Protein AF-A0A518AXI8-F1 (afdb_monomer)

Foldseek 3Di:
DPPDDDDDDDDPDLALVVCCVVQNPPRPDDDADLPPPSCVVPVDYNHDLVNVLVVLVVQCVDPDPVSNVVSVVSNVVSVVVVVVVVD

Structure (mmCIF, N/CA/C/O backbone):
data_AF-A0A518AXI8-F1
#
_entry.id   AF-A0A518AXI8-F1
#
loop_
_atom_site.group_PDB
_atom_site.id
_atom_site.type_symbol
_atom_site.label_atom_id
_atom_site.label_alt_id
_atom_site.label_comp_id
_atom_site.label_asym_id
_atom_site.label_entity_id
_atom_site.label_seq_id
_atom_site.pdbx_PDB_ins_code
_atom_site.Cartn_x
_atom_site.Cartn_y
_atom_site.Cartn_z
_atom_site.occupancy
_atom_site.B_iso_or_equiv
_atom_site.auth_seq_id
_atom_site.auth_comp_id
_atom_site.auth_asym_id
_atom_site.auth_atom_id
_atom_site.pdbx_PDB_model_num
ATOM 1 N N . MET A 1 1 ? -15.762 -14.124 6.468 1.00 48.03 1 MET A N 1
ATOM 2 C CA . MET A 1 1 ? -15.762 -12.722 5.992 1.00 48.03 1 MET A CA 1
ATOM 3 C C . MET A 1 1 ? -17.089 -12.107 6.389 1.00 48.03 1 MET A C 1
ATOM 5 O O . MET A 1 1 ? -18.082 -12.814 6.282 1.00 48.03 1 MET A O 1
ATOM 9 N N . ALA A 1 2 ? -17.124 -10.870 6.889 1.00 51.59 2 ALA A N 1
ATOM 10 C CA . ALA A 1 2 ? -18.398 -10.190 7.120 1.00 51.59 2 ALA A CA 1
ATOM 11 C C . ALA A 1 2 ? -19.105 -10.039 5.763 1.00 51.59 2 ALA A C 1
ATOM 13 O O . ALA A 1 2 ? -18.606 -9.352 4.879 1.00 51.59 2 ALA A O 1
ATOM 14 N N . SER A 1 3 ? -20.201 -10.765 5.567 1.00 67.62 3 SER A N 1
ATOM 15 C CA . SER A 1 3 ? -20.940 -10.858 4.304 1.00 67.62 3 SER A CA 1
ATOM 16 C C . SER A 1 3 ? -21.985 -9.749 4.132 1.00 67.62 3 SER A C 1
ATOM 18 O O . SER A 1 3 ? -22.778 -9.805 3.200 1.00 67.62 3 SER A O 1
ATOM 20 N N . THR A 1 4 ? -22.029 -8.766 5.036 1.00 76.81 4 THR A N 1
ATOM 21 C CA . THR A 1 4 ? -23.271 -8.027 5.304 1.00 76.81 4 THR A CA 1
ATOM 22 C C . THR A 1 4 ? -23.231 -6.518 5.108 1.00 76.81 4 THR A C 1
ATOM 24 O O . THR A 1 4 ? -24.303 -5.926 5.063 1.00 76.81 4 THR A O 1
ATOM 27 N N . PHE A 1 5 ? -22.076 -5.865 4.945 1.00 84.31 5 PHE A N 1
ATOM 28 C CA . PHE A 1 5 ? -22.062 -4.439 4.593 1.00 84.31 5 PHE A CA 1
ATOM 29 C C . PHE A 1 5 ? -20.707 -3.964 4.058 1.00 84.31 5 PHE A C 1
ATOM 31 O O . PHE A 1 5 ? -19.660 -4.535 4.351 1.00 84.31 5 PHE A O 1
ATOM 38 N N . THR A 1 6 ? -20.737 -2.879 3.282 1.00 88.19 6 THR A N 1
ATOM 39 C CA . THR A 1 6 ? -19.566 -2.073 2.910 1.00 88.19 6 THR A CA 1
ATOM 40 C C . THR A 1 6 ? -19.787 -0.663 3.437 1.00 88.19 6 THR A C 1
ATOM 42 O O . THR A 1 6 ? -20.828 -0.068 3.168 1.00 88.19 6 THR A O 1
ATOM 45 N N . LEU A 1 7 ? -18.821 -0.126 4.180 1.00 89.25 7 LEU A N 1
ATOM 46 C CA . LEU A 1 7 ? -18.846 1.257 4.650 1.00 89.25 7 LEU A CA 1
ATOM 47 C C . LEU A 1 7 ? -17.958 2.111 3.744 1.00 89.25 7 LEU A C 1
ATOM 49 O O . LEU A 1 7 ? -16.778 1.811 3.568 1.00 89.25 7 LEU A O 1
ATOM 53 N N . PHE A 1 8 ? -18.512 3.191 3.202 1.00 90.75 8 PHE A N 1
ATOM 54 C CA . PHE A 1 8 ? -17.751 4.224 2.510 1.00 90.75 8 PHE A CA 1
ATOM 55 C C . PHE A 1 8 ? -17.958 5.560 3.211 1.00 90.75 8 PHE A C 1
ATOM 57 O O . PHE A 1 8 ? -19.055 5.874 3.671 1.00 90.75 8 PHE A O 1
ATOM 64 N N . THR A 1 9 ? -16.897 6.355 3.302 1.00 90.81 9 THR A N 1
ATOM 65 C CA . THR A 1 9 ? -16.973 7.662 3.933 1.00 90.81 9 THR A CA 1
ATOM 66 C C . THR A 1 9 ? -16.037 8.649 3.249 1.00 90.81 9 THR A C 1
ATOM 68 O O . THR A 1 9 ? -14.944 8.286 2.816 1.00 90.81 9 THR A O 1
ATOM 71 N N . MET A 1 10 ? -16.472 9.901 3.131 1.00 92.62 10 MET A N 1
ATOM 72 C CA . MET A 1 10 ? -15.648 10.993 2.620 1.00 92.62 10 MET A CA 1
ATOM 73 C C . MET A 1 10 ? -15.227 11.877 3.790 1.00 92.62 10 MET A C 1
ATOM 75 O O . MET A 1 10 ? -16.029 12.197 4.671 1.00 92.62 10 MET A O 1
ATOM 79 N N . ARG A 1 11 ? -13.949 12.248 3.824 1.00 90.88 11 ARG A N 1
ATOM 80 C CA . ARG A 1 11 ? -13.365 13.128 4.840 1.00 90.88 11 ARG A CA 1
ATOM 81 C C . ARG A 1 11 ? -12.562 14.204 4.130 1.00 90.88 11 ARG A C 1
ATOM 83 O O . ARG A 1 11 ? -11.838 13.908 3.185 1.00 90.88 11 ARG A O 1
ATOM 90 N N . GLY A 1 12 ? -12.665 15.441 4.608 1.00 94.00 12 GLY A N 1
ATOM 91 C CA . GLY A 1 12 ? -11.878 16.566 4.090 1.00 94.00 12 GLY A CA 1
ATOM 92 C C . GLY A 1 12 ? -10.406 16.544 4.518 1.00 94.00 12 GLY A C 1
ATOM 93 O O . GLY A 1 12 ? -9.650 17.436 4.155 1.00 94.00 12 GLY A O 1
ATOM 94 N N . SER A 1 13 ? -9.993 15.546 5.303 1.00 89.81 13 SER A N 1
ATOM 95 C CA . SER A 1 13 ? -8.650 15.428 5.864 1.00 89.81 13 SER A CA 1
ATOM 96 C C . SER A 1 13 ? -8.145 13.990 5.787 1.00 89.81 13 SER A C 1
ATOM 98 O O . SER A 1 13 ? -8.921 13.037 5.833 1.00 89.81 13 SER A O 1
ATOM 100 N N . ARG A 1 14 ? -6.818 13.849 5.706 1.00 88.69 14 ARG A N 1
ATOM 101 C CA . ARG A 1 14 ? -6.081 12.584 5.863 1.00 88.69 14 ARG A CA 1
ATOM 102 C C . ARG A 1 14 ? -5.360 12.520 7.212 1.00 88.69 14 ARG A C 1
ATOM 104 O O . ARG A 1 14 ? -4.332 11.862 7.332 1.00 88.69 14 ARG A O 1
ATOM 111 N N . ALA A 1 15 ? -5.829 13.271 8.206 1.00 92.81 15 ALA A N 1
ATOM 112 C CA . ALA A 1 15 ? -5.259 13.237 9.544 1.00 92.81 15 ALA A CA 1
ATOM 113 C C . ALA A 1 15 ? -5.410 11.846 10.167 1.00 92.81 15 ALA A C 1
ATOM 115 O O . ALA A 1 15 ? -6.370 11.124 9.902 1.00 92.81 15 ALA A O 1
ATOM 116 N N . ALA A 1 16 ? -4.467 11.500 11.038 1.00 89.94 16 ALA A N 1
ATOM 117 C CA . ALA A 1 16 ? -4.505 10.277 11.826 1.00 89.94 16 ALA A CA 1
ATOM 118 C C . ALA A 1 16 ? -5.829 10.132 12.614 1.00 89.94 16 ALA A C 1
ATOM 120 O O . ALA A 1 16 ? -6.414 9.051 12.633 1.00 89.94 16 ALA A O 1
ATOM 121 N N . THR A 1 17 ? -6.366 11.222 13.169 1.00 92.62 17 THR A N 1
ATOM 122 C CA . THR A 1 17 ? -7.604 11.218 13.974 1.00 92.62 17 THR A CA 1
ATOM 123 C C . THR A 1 17 ? -8.806 10.594 13.261 1.00 92.62 17 THR A C 1
ATOM 125 O O . THR A 1 17 ? -9.622 9.936 13.902 1.00 92.62 17 THR A O 1
ATOM 128 N N . VAL A 1 18 ? -8.860 10.697 11.928 1.00 92.50 18 VAL A N 1
ATOM 129 C CA . VAL A 1 18 ? -9.918 10.111 11.092 1.00 92.50 18 VAL A CA 1
ATOM 130 C C . VAL A 1 18 ? -10.052 8.598 11.296 1.00 92.50 18 VAL A C 1
ATOM 132 O O . VAL A 1 18 ? -11.152 8.063 11.180 1.00 92.50 18 VAL A O 1
ATOM 135 N N . LEU A 1 19 ? -8.958 7.890 11.601 1.00 90.75 19 LEU A N 1
ATOM 136 C CA . LEU A 1 19 ? -9.014 6.446 11.840 1.00 90.75 19 LEU A CA 1
ATOM 137 C C . LEU A 1 19 ? -9.749 6.108 13.137 1.00 90.75 19 LEU A C 1
ATOM 139 O O . LEU A 1 19 ? -10.571 5.197 13.124 1.00 90.75 19 LEU A O 1
ATOM 143 N N . ASN A 1 20 ? -9.514 6.863 14.212 1.00 90.44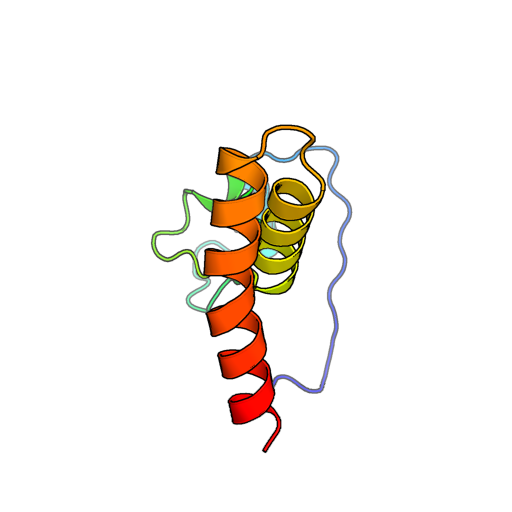 20 ASN A N 1
ATOM 144 C CA . ASN A 1 20 ? -10.208 6.660 15.486 1.00 90.44 20 ASN A CA 1
ATOM 145 C C . ASN A 1 20 ? -11.688 7.035 15.373 1.00 90.44 20 ASN A C 1
ATOM 147 O O . ASN A 1 20 ? -12.539 6.310 15.875 1.00 90.44 20 ASN A O 1
ATOM 151 N N . GLU A 1 21 ? -12.007 8.111 14.649 1.00 91.56 21 GLU A N 1
ATOM 152 C CA . GLU A 1 21 ? -13.394 8.497 14.358 1.00 91.56 21 GLU A CA 1
ATOM 153 C C . GLU A 1 21 ? -14.150 7.426 13.557 1.00 91.56 21 GLU A C 1
ATOM 155 O O . GLU A 1 21 ? -15.356 7.263 13.726 1.00 91.56 21 GLU A O 1
ATOM 160 N N . LEU A 1 22 ? -13.463 6.724 12.647 1.00 91.50 22 LEU A N 1
ATOM 161 C CA . LEU A 1 22 ? -14.082 5.740 11.759 1.00 91.50 22 LEU A CA 1
ATOM 162 C C . LEU A 1 22 ? -14.172 4.342 12.377 1.00 91.50 22 LEU A C 1
ATOM 164 O O . LEU A 1 22 ? -15.184 3.665 12.209 1.00 91.50 22 LEU A O 1
ATOM 168 N N . LEU A 1 23 ? -13.100 3.883 13.021 1.00 90.69 23 LEU A N 1
ATOM 169 C CA . LEU A 1 23 ? -12.980 2.518 13.537 1.00 90.69 23 LEU A CA 1
ATOM 170 C C . LEU A 1 23 ? -13.372 2.418 15.016 1.00 90.69 23 LEU A C 1
ATOM 172 O O . LEU A 1 23 ? -13.756 1.342 15.469 1.00 90.69 23 LEU A O 1
ATOM 176 N N . GLY A 1 24 ? -13.310 3.531 15.749 1.00 91.25 24 GLY A N 1
ATOM 177 C CA . GLY A 1 24 ? -13.400 3.568 17.203 1.00 91.25 24 GLY A CA 1
ATOM 178 C C . GLY A 1 24 ? -12.050 3.294 17.869 1.00 91.25 24 GLY A C 1
ATOM 179 O O . GLY A 1 24 ? -11.201 2.573 17.344 1.00 91.25 24 GLY A O 1
ATOM 180 N N . GLU A 1 25 ? -11.858 3.852 19.063 1.00 88.56 25 GLU A N 1
ATOM 181 C CA . GLU A 1 25 ? -10.607 3.745 19.833 1.00 88.56 25 GLU A CA 1
ATOM 182 C C . GLU A 1 25 ? -10.271 2.306 20.258 1.00 88.56 25 GLU A C 1
ATOM 184 O O . GLU A 1 25 ? -9.112 1.969 20.484 1.00 88.56 25 GLU A O 1
ATOM 189 N N . THR A 1 26 ? -11.283 1.443 20.355 1.00 89.69 26 THR A N 1
ATOM 190 C CA . THR A 1 26 ? -11.161 0.052 20.812 1.00 89.69 26 THR A CA 1
ATOM 191 C C . THR A 1 26 ? -11.125 -0.961 19.666 1.00 89.69 26 THR A C 1
ATOM 193 O O . THR A 1 26 ? -11.201 -2.170 19.905 1.00 89.69 26 THR A O 1
ATOM 196 N N . PHE A 1 27 ? -11.003 -0.505 18.414 1.00 89.75 27 PHE A N 1
ATOM 197 C CA . PHE A 1 27 ? -10.926 -1.398 17.262 1.00 89.75 27 PHE A CA 1
ATOM 198 C C . PHE A 1 27 ? -9.686 -2.297 17.331 1.00 89.75 27 PHE A C 1
ATOM 200 O O . PHE A 1 27 ? -8.549 -1.833 17.282 1.00 89.75 27 PHE A O 1
ATOM 207 N N . SER A 1 28 ? -9.911 -3.608 17.383 1.00 87.94 28 SER A N 1
ATOM 208 C CA . SER A 1 28 ? -8.861 -4.633 17.485 1.00 87.94 28 SER A CA 1
ATOM 209 C C . SER A 1 28 ? -8.718 -5.493 16.223 1.00 87.94 28 SER A C 1
ATOM 211 O O . SER A 1 28 ? -7.978 -6.479 16.211 1.00 87.94 28 SER A O 1
ATOM 213 N N . GLY A 1 29 ? -9.428 -5.135 15.149 1.00 88.38 29 GLY A N 1
ATOM 214 C CA . GLY A 1 29 ? -9.376 -5.837 13.870 1.00 88.38 29 GLY A CA 1
ATOM 215 C C . GLY A 1 29 ? -8.114 -5.542 13.052 1.00 88.38 29 GLY A C 1
ATOM 216 O O . GLY A 1 29 ? -7.254 -4.742 13.417 1.00 88.38 29 GLY A O 1
ATOM 217 N N . VAL A 1 30 ? -8.012 -6.190 11.890 1.00 88.88 30 VAL A N 1
ATOM 218 C CA . VAL A 1 30 ? -6.888 -6.013 10.960 1.00 88.88 30 VAL A CA 1
ATOM 219 C C . VAL A 1 30 ? -7.219 -4.930 9.934 1.00 88.88 30 VAL A C 1
ATOM 221 O O . VAL A 1 30 ? -8.185 -5.062 9.186 1.00 88.88 30 VAL A O 1
ATOM 224 N N . VAL A 1 31 ? -6.381 -3.895 9.850 1.00 90.19 31 VAL A N 1
ATOM 225 C CA . VAL A 1 31 ? -6.509 -2.823 8.850 1.00 90.19 31 VAL A CA 1
ATOM 226 C C . VAL A 1 31 ? -5.501 -3.042 7.723 1.00 90.19 31 VAL A C 1
ATOM 228 O O . VAL A 1 31 ? -4.312 -2.781 7.885 1.00 90.19 31 VAL A O 1
ATOM 231 N N . MET A 1 32 ? -5.965 -3.508 6.561 1.00 91.00 32 MET A N 1
ATOM 232 C CA . MET A 1 32 ? -5.144 -3.521 5.346 1.00 91.00 32 MET A CA 1
ATOM 233 C C . MET A 1 32 ? -5.215 -2.150 4.668 1.00 91.00 32 MET A C 1
ATOM 235 O O . MET A 1 32 ? -6.307 -1.673 4.370 1.00 91.00 32 MET A O 1
ATOM 239 N N . CYS A 1 33 ? -4.071 -1.518 4.405 1.00 91.62 33 CYS A N 1
ATOM 240 C CA . CYS A 1 33 ? -4.032 -0.117 3.970 1.00 91.62 33 CYS A CA 1
ATOM 241 C C . CYS A 1 33 ? -3.049 0.158 2.819 1.00 91.62 33 CYS A C 1
ATOM 243 O O . CYS A 1 33 ? -2.220 -0.675 2.452 1.00 91.62 33 CYS A O 1
ATOM 245 N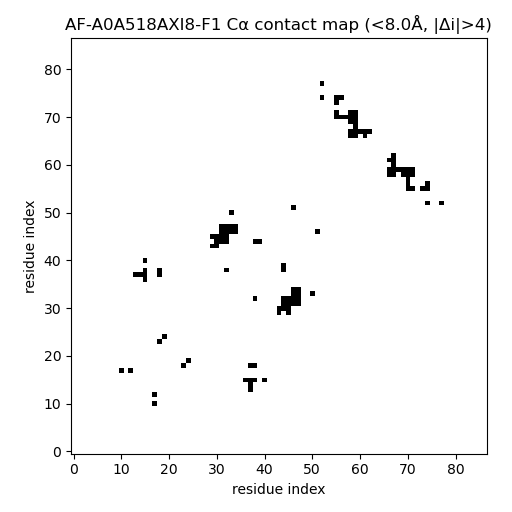 N . ASP A 1 34 ? -3.156 1.346 2.227 1.00 90.00 34 ASP A N 1
ATOM 246 C CA . ASP A 1 34 ? -2.426 1.813 1.038 1.00 90.00 34 ASP A CA 1
ATOM 247 C C . ASP A 1 34 ? -1.062 2.469 1.338 1.00 90.00 34 ASP A C 1
ATOM 249 O O . ASP A 1 34 ? -0.474 3.097 0.459 1.00 90.00 34 ASP A O 1
ATOM 253 N N . ARG A 1 35 ? -0.538 2.301 2.561 1.00 87.94 35 ARG A N 1
ATOM 254 C CA . ARG A 1 35 ? 0.708 2.916 3.069 1.00 87.94 35 ARG A CA 1
ATOM 255 C C . ARG A 1 35 ? 0.638 4.424 3.338 1.00 87.94 35 ARG A C 1
ATOM 257 O O . ARG A 1 35 ? 1.678 5.018 3.634 1.00 87.94 35 ARG A O 1
ATOM 264 N N . ALA A 1 36 ? -0.537 5.057 3.302 1.00 90.50 36 ALA A N 1
ATOM 265 C CA . ALA A 1 36 ? -0.650 6.459 3.700 1.00 90.50 36 ALA A CA 1
ATOM 266 C C . ALA A 1 36 ? -0.181 6.684 5.154 1.00 90.50 36 ALA A C 1
ATOM 268 O O . ALA A 1 36 ? -0.441 5.877 6.047 1.00 90.50 36 ALA A O 1
ATOM 269 N N . LYS A 1 37 ? 0.482 7.823 5.408 1.00 90.62 37 LYS A N 1
ATOM 270 C CA . LYS A 1 37 ? 1.069 8.159 6.723 1.00 90.62 37 LYS A CA 1
ATOM 271 C C . LYS A 1 37 ? 0.068 8.118 7.880 1.00 90.62 37 LYS A C 1
ATOM 273 O O . LYS A 1 37 ? 0.451 7.819 9.002 1.00 90.62 37 LYS A O 1
ATOM 278 N N . MET A 1 38 ? -1.210 8.383 7.615 1.00 92.19 38 MET A N 1
ATOM 279 C CA . MET A 1 38 ? -2.266 8.359 8.634 1.00 92.19 38 MET A CA 1
ATOM 280 C C . MET A 1 38 ? -2.403 7.005 9.336 1.00 92.19 38 MET A C 1
ATOM 282 O O . MET A 1 38 ? -2.785 6.954 10.502 1.00 92.19 38 MET A O 1
ATOM 286 N N . TYR A 1 39 ? -2.059 5.915 8.646 1.00 91.50 39 TYR A N 1
ATOM 287 C CA . TYR A 1 39 ? -2.122 4.576 9.212 1.00 91.50 39 TYR A CA 1
ATOM 288 C C . TYR A 1 39 ? -0.980 4.298 10.188 1.00 91.50 39 TYR A C 1
ATOM 290 O O . TYR A 1 39 ? -1.109 3.389 10.986 1.00 91.50 39 TYR A O 1
ATOM 298 N N . TRP A 1 40 ? 0.103 5.082 10.212 1.00 90.50 40 TRP A N 1
ATOM 299 C CA . TRP A 1 40 ? 1.299 4.774 11.015 1.00 90.50 40 TRP A CA 1
ATOM 300 C C . TRP A 1 40 ? 1.065 4.719 12.529 1.00 90.50 40 TRP A C 1
ATOM 302 O O . TRP A 1 40 ? 1.860 4.120 13.243 1.00 90.50 40 TRP A O 1
ATOM 312 N N . GLN A 1 41 ? -0.030 5.303 13.016 1.00 87.44 41 GLN A N 1
ATOM 313 C CA . GLN A 1 41 ? -0.457 5.167 14.412 1.00 87.44 41 GLN A CA 1
ATOM 314 C C . GLN A 1 41 ? -0.966 3.754 14.757 1.00 87.44 41 GLN A C 1
ATOM 316 O O . GLN A 1 41 ? -1.054 3.397 15.927 1.00 87.44 41 GLN A O 1
ATOM 321 N N . LEU A 1 42 ? -1.327 2.950 13.753 1.00 85.31 42 LEU A N 1
ATOM 322 C CA . LEU A 1 42 ? -1.753 1.570 13.935 1.00 85.31 42 LEU A CA 1
ATOM 323 C C . LEU A 1 42 ? -0.493 0.703 14.034 1.00 85.31 42 LEU A C 1
ATOM 325 O O . LEU A 1 42 ? 0.293 0.629 13.094 1.00 85.31 42 LEU A O 1
ATOM 329 N N . GLY A 1 43 ? -0.289 0.027 15.167 1.00 80.81 43 GLY A N 1
ATOM 330 C CA . GLY A 1 43 ? 0.959 -0.704 15.432 1.00 80.81 43 GLY A CA 1
ATOM 331 C C . GLY A 1 43 ? 1.270 -1.853 14.458 1.00 80.81 43 GLY A C 1
ATOM 332 O O . GLY A 1 43 ? 2.429 -2.232 14.309 1.00 80.81 43 GLY A O 1
ATOM 333 N N . ARG A 1 44 ? 0.263 -2.419 13.773 1.00 83.06 44 ARG A N 1
ATOM 334 C CA . ARG A 1 44 ? 0.434 -3.475 12.757 1.00 83.06 44 ARG A CA 1
ATOM 335 C C . ARG A 1 44 ? -0.163 -3.026 11.430 1.00 83.06 44 ARG A C 1
ATOM 337 O O . ARG A 1 44 ? -1.366 -2.798 11.346 1.00 83.06 44 ARG A O 1
ATOM 344 N N . LEU A 1 45 ? 0.672 -2.979 10.390 1.00 85.50 45 LEU A N 1
ATOM 345 C CA . LEU A 1 45 ? 0.309 -2.438 9.077 1.00 85.50 45 LEU A CA 1
ATOM 346 C C . LEU A 1 45 ? 0.476 -3.454 7.946 1.00 85.50 45 LEU A C 1
ATOM 348 O O . LEU A 1 45 ? 1.478 -3.440 7.229 1.00 85.50 45 LEU A O 1
ATOM 352 N N . PRO A 1 46 ? -0.505 -4.349 7.750 1.00 87.81 46 PRO A N 1
ATOM 353 C CA . PRO A 1 46 ? -0.607 -5.109 6.517 1.00 87.81 46 PRO A CA 1
ATOM 354 C C . PRO A 1 46 ? -0.767 -4.161 5.326 1.00 87.81 46 PRO A C 1
ATOM 356 O O . PRO A 1 46 ? -1.767 -3.451 5.185 1.00 87.81 46 PRO A O 1
ATOM 359 N N . TRP A 1 47 ? 0.218 -4.171 4.436 1.00 90.38 47 TRP A N 1
ATOM 360 C CA . TRP A 1 47 ? 0.152 -3.394 3.209 1.00 90.38 47 TRP A CA 1
ATOM 361 C C . TRP A 1 47 ? -0.743 -4.069 2.183 1.00 90.38 47 TRP A C 1
ATOM 363 O O . TRP A 1 47 ? -0.673 -5.276 1.949 1.00 90.38 47 TRP A O 1
ATOM 373 N N . CYS A 1 48 ? -1.585 -3.265 1.548 1.00 92.62 48 CYS A N 1
ATOM 374 C CA . CYS A 1 48 ? -2.454 -3.726 0.490 1.00 92.62 48 CYS A CA 1
ATOM 375 C C . CYS A 1 48 ? -1.619 -4.201 -0.704 1.00 92.62 48 CYS A C 1
ATOM 377 O O . CYS A 1 48 ? -0.932 -3.415 -1.362 1.00 92.62 48 CYS A O 1
ATOM 379 N N . TRP A 1 49 ? -1.734 -5.489 -1.029 1.00 93.12 49 TRP A N 1
ATOM 380 C CA . TRP A 1 49 ? -1.030 -6.096 -2.157 1.00 93.12 49 TRP A CA 1
ATOM 381 C C . TRP A 1 49 ? -1.331 -5.428 -3.500 1.00 93.12 49 TRP A C 1
ATOM 383 O O . TRP A 1 49 ? -0.460 -5.392 -4.366 1.00 93.12 49 TRP A O 1
ATOM 393 N N . ALA A 1 50 ? -2.537 -4.882 -3.685 1.00 93.69 50 ALA A N 1
ATOM 394 C CA . ALA A 1 50 ? -2.884 -4.163 -4.908 1.00 93.69 50 ALA A CA 1
ATOM 395 C C . ALA A 1 50 ? -2.023 -2.900 -5.089 1.00 93.69 50 ALA A C 1
ATOM 397 O O . ALA A 1 50 ? -1.587 -2.614 -6.204 1.00 93.69 50 ALA A O 1
ATOM 398 N N . HIS A 1 51 ? -1.734 -2.185 -3.996 1.00 94.31 51 HIS A N 1
ATOM 399 C CA . HIS A 1 51 ? -0.840 -1.026 -4.010 1.00 94.31 51 HIS A CA 1
ATOM 400 C C . HIS A 1 51 ? 0.603 -1.457 -4.261 1.00 94.31 51 HIS A C 1
ATOM 402 O O . HIS A 1 51 ? 1.228 -0.949 -5.184 1.00 94.31 51 HIS A O 1
ATOM 408 N N . LEU A 1 52 ? 1.075 -2.482 -3.547 1.00 93.19 52 LEU A N 1
ATOM 409 C CA . LEU A 1 52 ? 2.429 -3.006 -3.723 1.00 93.19 52 LEU A CA 1
ATOM 410 C C . LEU A 1 52 ? 2.689 -3.488 -5.163 1.00 93.19 52 LEU A C 1
ATOM 412 O O . LEU A 1 52 ? 3.715 -3.175 -5.761 1.00 93.19 52 LEU A O 1
ATOM 416 N N . LYS A 1 53 ? 1.724 -4.195 -5.766 1.00 95.75 53 LYS A N 1
ATOM 417 C CA . LYS A 1 53 ? 1.791 -4.623 -7.170 1.00 95.75 53 LYS A CA 1
ATOM 418 C C . LYS A 1 53 ? 1.877 -3.428 -8.125 1.00 95.75 53 LYS A C 1
ATOM 420 O O . LYS A 1 53 ? 2.619 -3.497 -9.102 1.00 95.75 53 LYS A O 1
ATOM 425 N N . ARG A 1 54 ? 1.120 -2.356 -7.869 1.00 96.88 54 ARG A N 1
ATOM 426 C CA . ARG A 1 54 ? 1.161 -1.132 -8.682 1.00 96.88 54 ARG A CA 1
ATOM 427 C C . ARG A 1 54 ? 2.521 -0.443 -8.578 1.00 96.88 54 ARG A C 1
ATOM 429 O O . ARG A 1 54 ? 3.054 -0.041 -9.604 1.00 96.88 54 ARG A O 1
ATOM 436 N N . ASP A 1 55 ? 3.103 -0.383 -7.383 1.00 96.25 55 ASP A N 1
ATOM 437 C CA . ASP A 1 55 ? 4.445 0.173 -7.182 1.00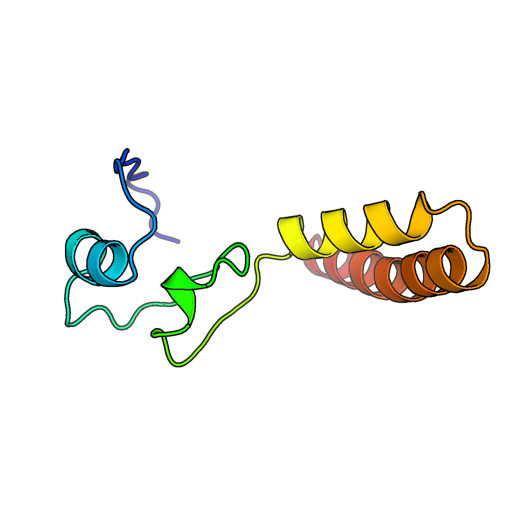 96.25 55 ASP A CA 1
ATOM 438 C C . ASP A 1 55 ? 5.499 -0.631 -7.953 1.00 96.25 55 ASP A C 1
ATOM 440 O O . ASP A 1 55 ? 6.328 -0.059 -8.653 1.00 96.25 55 ASP A O 1
ATOM 444 N N . PHE A 1 56 ? 5.432 -1.966 -7.908 1.00 97.81 56 PHE A N 1
ATOM 445 C CA . PHE A 1 56 ? 6.337 -2.820 -8.684 1.00 97.81 56 PHE A CA 1
ATOM 446 C C . PHE A 1 56 ? 6.174 -2.629 -10.192 1.00 97.81 56 PHE A C 1
ATOM 448 O O . PHE A 1 56 ? 7.165 -2.669 -10.916 1.00 97.81 56 PHE A O 1
ATOM 455 N N . GLN A 1 57 ? 4.948 -2.400 -10.670 1.00 98.44 57 GLN A N 1
ATOM 456 C CA . GLN A 1 57 ? 4.715 -2.070 -12.074 1.00 98.44 57 GLN A CA 1
ATOM 457 C C . GLN A 1 57 ? 5.338 -0.717 -12.441 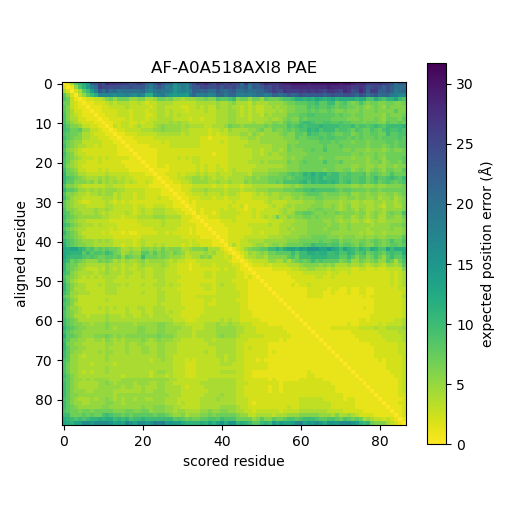1.00 98.44 57 GLN A C 1
ATOM 459 O O . GLN A 1 57 ? 6.026 -0.638 -13.449 1.00 98.44 57 GLN A O 1
ATOM 464 N N . ALA A 1 58 ? 5.205 0.304 -11.592 1.00 98.38 58 ALA A N 1
ATOM 465 C CA . ALA A 1 58 ? 5.852 1.596 -11.821 1.00 98.38 58 ALA A CA 1
ATOM 466 C C . ALA A 1 58 ? 7.388 1.479 -11.894 1.00 98.38 58 ALA A C 1
ATOM 468 O O . ALA A 1 58 ? 8.016 2.151 -12.708 1.00 98.38 58 ALA A O 1
ATOM 469 N N . LEU A 1 59 ? 7.998 0.591 -11.095 1.00 98.62 59 LEU A N 1
ATOM 470 C CA . LEU A 1 59 ? 9.431 0.288 -11.209 1.00 98.62 59 LEU A CA 1
ATOM 471 C C . LEU A 1 59 ? 9.769 -0.356 -12.563 1.00 98.62 59 LEU A C 1
ATOM 473 O O . LEU A 1 59 ? 10.751 0.034 -13.187 1.00 98.62 59 LEU A O 1
ATOM 477 N N . ILE A 1 60 ? 8.956 -1.311 -13.031 1.00 98.75 60 ILE A N 1
ATOM 478 C CA . ILE A 1 60 ? 9.118 -1.955 -14.349 1.00 98.75 60 ILE A CA 1
ATOM 479 C C . ILE A 1 60 ? 9.019 -0.931 -15.484 1.00 98.75 60 ILE A C 1
ATOM 481 O O . ILE A 1 60 ? 9.775 -1.013 -16.450 1.00 98.75 60 ILE A O 1
ATOM 485 N N . ASP A 1 61 ? 8.116 0.036 -15.362 1.00 98.69 61 ASP A N 1
ATOM 486 C CA . ASP A 1 61 ? 7.867 1.043 -16.396 1.00 98.69 61 ASP A CA 1
ATOM 487 C C . ASP A 1 61 ? 8.959 2.132 -16.444 1.00 98.69 61 ASP A C 1
ATOM 489 O O . ASP A 1 61 ? 8.971 2.960 -17.355 1.00 98.69 61 ASP A O 1
ATOM 493 N N . SER A 1 62 ? 9.910 2.118 -15.501 1.00 98.56 62 SER A N 1
ATOM 494 C CA . SER A 1 62 ? 11.051 3.037 -15.475 1.00 98.56 62 SER A CA 1
ATOM 495 C C . SER A 1 62 ? 11.910 2.942 -16.745 1.00 98.56 62 SER A C 1
ATOM 497 O O . SER A 1 62 ? 12.119 1.865 -17.315 1.00 98.56 62 SER A O 1
ATOM 499 N N . SER A 1 63 ? 12.475 4.073 -17.174 1.00 98.38 63 SER A N 1
ATOM 500 C CA . SER A 1 63 ? 13.504 4.111 -18.220 1.00 98.38 63 SER A CA 1
ATOM 501 C C . SER A 1 63 ? 14.871 3.631 -17.719 1.00 98.38 63 SER A C 1
ATOM 503 O O . SER A 1 63 ? 15.679 3.164 -18.519 1.00 98.38 63 SER A O 1
ATOM 505 N N . ASP A 1 64 ? 15.120 3.690 -16.409 1.00 98.69 64 ASP A N 1
ATOM 506 C CA . ASP A 1 64 ? 16.341 3.187 -15.784 1.00 98.69 64 ASP A CA 1
ATOM 507 C C . ASP A 1 64 ? 16.342 1.647 -15.751 1.00 98.69 64 ASP A C 1
ATOM 509 O O . ASP A 1 64 ? 15.448 1.003 -15.191 1.00 98.69 64 ASP A O 1
ATOM 513 N N . HIS A 1 65 ? 17.376 1.044 -16.340 1.00 98.44 65 HIS A N 1
ATOM 514 C CA . HIS A 1 65 ? 17.508 -0.408 -16.449 1.00 98.44 65 HIS A CA 1
ATOM 515 C C . HIS A 1 65 ? 17.647 -1.126 -15.098 1.00 98.44 65 HIS A C 1
ATOM 517 O O . HIS A 1 65 ? 17.141 -2.243 -14.954 1.00 98.44 65 HIS A O 1
ATOM 523 N N . GLN A 1 66 ? 18.312 -0.520 -14.111 1.00 98.62 66 GLN A N 1
ATOM 524 C CA . GLN A 1 66 ? 18.463 -1.100 -12.776 1.00 98.62 66 GLN A CA 1
ATOM 525 C C . GLN A 1 66 ? 17.128 -1.076 -12.026 1.00 98.62 66 GLN A C 1
ATOM 527 O O . GLN A 1 66 ? 16.724 -2.092 -11.455 1.00 98.62 66 GLN A O 1
ATOM 532 N N . VAL A 1 67 ? 16.402 0.043 -12.098 1.00 98.69 67 VAL A N 1
ATOM 533 C CA . VAL A 1 67 ? 15.069 0.186 -11.487 1.00 98.69 67 VAL A CA 1
ATOM 534 C C . VAL A 1 67 ? 14.072 -0.793 -12.113 1.00 98.69 67 VAL A C 1
ATOM 536 O O . VAL A 1 67 ? 13.367 -1.509 -11.398 1.00 98.69 67 VAL A O 1
ATOM 539 N N . LYS A 1 68 ? 14.072 -0.901 -13.446 1.00 98.81 68 LYS A N 1
ATOM 540 C CA . LYS A 1 68 ? 13.238 -1.854 -14.188 1.00 98.81 68 LYS A CA 1
ATOM 541 C C . LYS A 1 68 ? 13.498 -3.296 -13.778 1.00 98.81 68 LYS A C 1
ATOM 543 O O . LYS A 1 68 ? 12.557 -4.056 -13.538 1.00 98.81 68 LYS A O 1
ATOM 548 N N . ARG A 1 69 ? 14.774 -3.678 -13.667 1.00 98.69 69 ARG A N 1
ATOM 549 C CA . ARG A 1 69 ? 15.165 -5.017 -13.215 1.00 98.69 69 ARG A CA 1
ATOM 550 C C . ARG A 1 69 ? 14.631 -5.305 -11.813 1.00 98.69 69 ARG A C 1
ATOM 552 O O . ARG A 1 69 ? 14.000 -6.342 -11.623 1.00 98.69 69 ARG A O 1
ATOM 559 N N . LEU A 1 70 ? 14.809 -4.376 -10.873 1.00 98.62 70 LEU A N 1
ATOM 560 C CA . LEU A 1 70 ? 14.270 -4.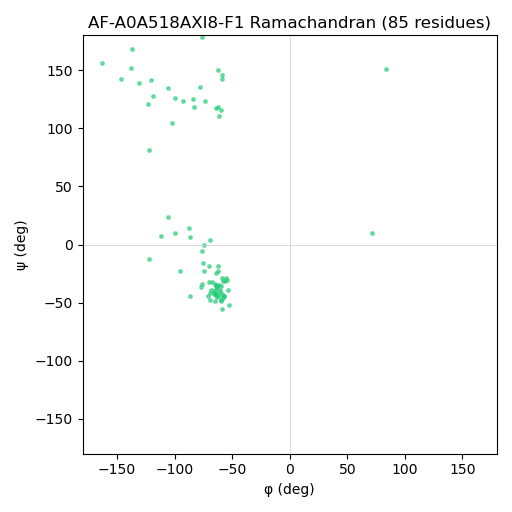503 -9.519 1.00 98.62 70 LEU A CA 1
ATOM 561 C C . LEU A 1 70 ? 12.745 -4.695 -9.533 1.00 98.62 70 LEU A C 1
ATOM 563 O O . LEU A 1 70 ? 12.2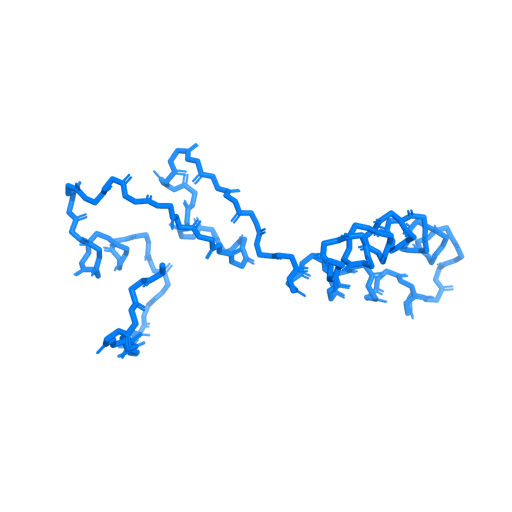26 -5.579 -8.852 1.00 98.62 70 LEU A O 1
ATOM 567 N N . GLY A 1 71 ? 12.023 -3.923 -10.350 1.00 98.56 71 GLY A N 1
ATOM 568 C CA . GLY A 1 71 ? 10.579 -4.078 -10.521 1.00 98.56 71 GLY A CA 1
ATOM 569 C C . GLY A 1 71 ? 10.178 -5.486 -10.977 1.00 98.56 71 GLY A C 1
ATOM 570 O O . GLY A 1 71 ? 9.265 -6.093 -10.410 1.00 98.56 71 GLY A O 1
ATOM 571 N N . HIS A 1 72 ? 10.890 -6.055 -11.955 1.00 98.62 72 HIS A N 1
ATOM 572 C CA . HIS A 1 72 ? 10.661 -7.434 -12.396 1.00 98.62 72 HIS A CA 1
ATOM 573 C C . HIS A 1 72 ? 10.963 -8.467 -11.304 1.00 98.62 72 HIS A C 1
ATOM 575 O O . HIS A 1 72 ? 10.189 -9.418 -11.135 1.00 98.62 72 HIS A O 1
ATOM 581 N N . ASP A 1 73 ? 12.053 -8.279 -10.561 1.00 98.56 73 ASP A N 1
ATOM 582 C CA . ASP A 1 73 ? 12.466 -9.174 -9.480 1.00 98.56 73 ASP A CA 1
ATOM 583 C C . ASP A 1 73 ? 11.443 -9.188 -8.333 1.00 98.56 73 ASP A C 1
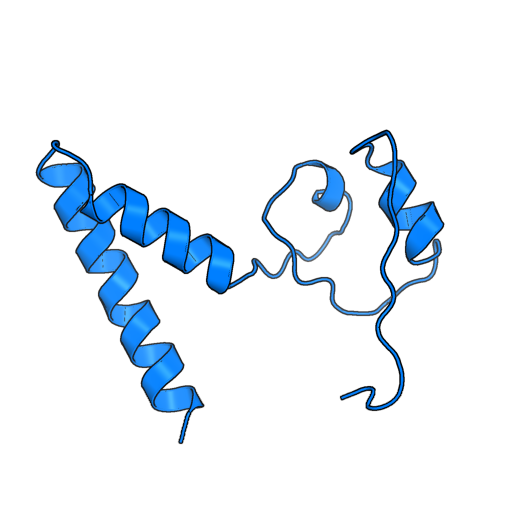ATOM 585 O O . ASP A 1 73 ? 11.148 -10.255 -7.797 1.00 98.56 73 ASP A O 1
ATOM 589 N N . LEU A 1 74 ? 10.806 -8.051 -8.036 1.00 98.00 74 LEU A N 1
ATOM 590 C CA . LEU A 1 74 ? 9.729 -7.930 -7.043 1.00 98.00 74 LEU A CA 1
ATOM 591 C C . LEU A 1 74 ? 8.368 -8.448 -7.554 1.00 98.00 74 LEU A C 1
ATOM 593 O O . LEU A 1 74 ? 7.592 -9.077 -6.822 1.00 98.00 74 LEU A O 1
ATOM 597 N N . MET A 1 75 ? 8.061 -8.240 -8.837 1.00 98.31 75 MET A N 1
ATOM 598 C CA . MET A 1 75 ? 6.804 -8.688 -9.445 1.00 98.31 75 MET A CA 1
ATOM 599 C C . MET A 1 75 ? 6.727 -10.217 -9.584 1.00 98.31 75 MET A C 1
ATOM 601 O O . MET A 1 75 ? 5.643 -10.797 -9.481 1.00 98.31 75 MET A O 1
ATOM 605 N N . ARG A 1 76 ? 7.857 -10.896 -9.810 1.00 98.19 76 ARG A N 1
ATOM 606 C CA . ARG A 1 76 ? 7.913 -12.356 -9.998 1.00 98.19 76 ARG A CA 1
ATOM 607 C C . ARG A 1 76 ? 7.370 -13.158 -8.799 1.00 98.19 76 ARG A C 1
ATOM 609 O O . ARG A 1 76 ? 6.444 -13.945 -9.019 1.00 98.19 76 ARG A O 1
ATOM 616 N N . PRO A 1 77 ? 7.860 -12.982 -7.553 1.00 96.88 77 PRO A N 1
ATOM 617 C CA . PRO A 1 77 ? 7.303 -13.672 -6.390 1.00 96.88 77 PRO A CA 1
ATOM 618 C C . PRO A 1 77 ? 5.864 -13.235 -6.102 1.00 96.88 77 PRO A C 1
ATOM 620 O O . PRO A 1 77 ? 5.046 -14.079 -5.752 1.00 96.88 77 PRO A O 1
ATOM 623 N N . THR A 1 78 ? 5.513 -11.968 -6.348 1.00 96.06 78 THR A N 1
ATOM 624 C CA . THR A 1 78 ? 4.136 -11.465 -6.196 1.00 96.06 78 THR A CA 1
ATOM 625 C C . THR A 1 78 ? 3.159 -12.223 -7.096 1.00 96.06 78 THR A C 1
ATOM 627 O O . THR A 1 78 ? 2.133 -12.720 -6.635 1.00 96.06 78 THR A O 1
ATOM 630 N N . LYS A 1 79 ? 3.493 -12.390 -8.383 1.00 96.06 79 LYS A N 1
ATOM 631 C CA . LYS A 1 79 ? 2.683 -13.182 -9.323 1.00 96.06 79 LYS A CA 1
ATOM 632 C C . LYS A 1 79 ? 2.599 -14.654 -8.915 1.00 96.06 79 LYS A C 1
ATOM 634 O O . LYS A 1 79 ? 1.553 -15.267 -9.111 1.00 96.06 79 LYS A O 1
ATOM 639 N N . ARG A 1 80 ? 3.680 -15.227 -8.371 1.00 96.75 80 ARG A N 1
ATOM 640 C CA . ARG A 1 80 ? 3.682 -16.607 -7.864 1.00 96.75 80 ARG A CA 1
ATOM 641 C C . ARG A 1 80 ? 2.740 -16.753 -6.669 1.00 96.75 80 ARG A C 1
ATOM 643 O O . ARG A 1 80 ? 1.896 -17.634 -6.707 1.00 96.75 80 ARG A O 1
ATOM 650 N N . LEU A 1 81 ? 2.828 -15.867 -5.676 1.00 94.94 81 LEU A N 1
ATOM 651 C CA . LEU A 1 81 ? 1.967 -15.878 -4.491 1.00 94.94 81 LEU A CA 1
ATOM 652 C C . LEU A 1 81 ? 0.481 -15.908 -4.869 1.00 94.94 81 LEU A C 1
ATOM 654 O O . LEU A 1 81 ? -0.246 -16.785 -4.419 1.00 94.94 81 LEU A O 1
ATOM 658 N N . PHE A 1 82 ? 0.040 -14.993 -5.737 1.00 94.44 82 PHE A N 1
ATOM 659 C CA . PHE A 1 82 ? -1.366 -14.936 -6.148 1.00 94.44 82 PHE A CA 1
ATOM 660 C C . PHE A 1 82 ? -1.812 -16.140 -6.976 1.00 94.44 82 PHE A C 1
ATOM 662 O O . PHE A 1 82 ? -2.965 -16.547 -6.878 1.00 94.44 82 PH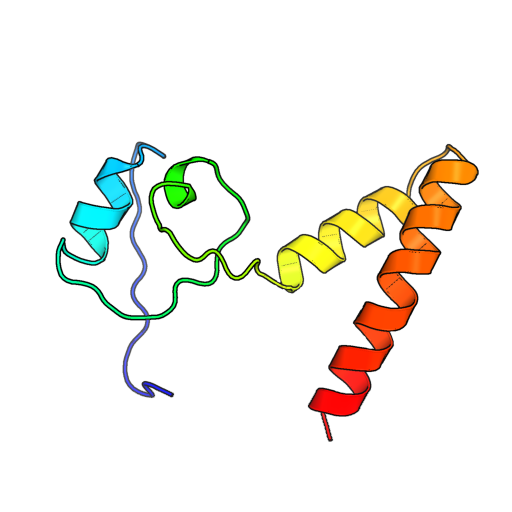E A O 1
ATOM 669 N N . ARG A 1 83 ? -0.911 -16.727 -7.772 1.00 95.94 83 ARG A N 1
ATOM 670 C CA . ARG A 1 83 ? -1.195 -17.962 -8.510 1.00 95.94 83 ARG A CA 1
ATOM 671 C C . ARG A 1 83 ? -1.403 -19.149 -7.573 1.00 95.94 83 ARG A C 1
ATOM 673 O O . ARG A 1 83 ? -2.262 -19.970 -7.855 1.00 95.94 83 ARG A O 1
ATOM 680 N N . GLU A 1 84 ? -0.610 -19.252 -6.509 1.00 96.06 84 GLU A N 1
ATOM 681 C CA . GLU A 1 84 ? -0.747 -20.330 -5.523 1.00 96.06 84 GLU A CA 1
ATOM 682 C C . GLU A 1 84 ? -1.940 -20.107 -4.586 1.00 96.06 84 GLU A C 1
ATOM 684 O O . GLU A 1 84 ? -2.593 -21.075 -4.228 1.00 96.06 84 GLU A O 1
ATOM 689 N N . TRP A 1 85 ? -2.268 -18.856 -4.235 1.00 92.94 85 TRP A N 1
ATOM 690 C CA . TRP A 1 85 ? -3.475 -18.543 -3.455 1.00 92.94 85 TRP A CA 1
ATOM 691 C C . TRP A 1 85 ? -4.742 -18.908 -4.227 1.00 92.94 85 TRP A C 1
ATOM 693 O O . TRP A 1 85 ? -5.663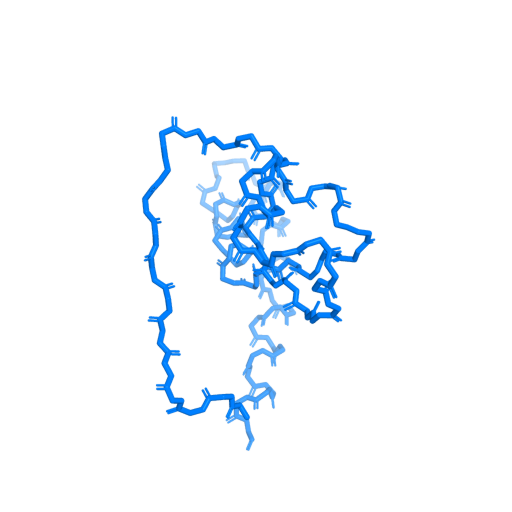 -19.468 -3.656 1.00 92.94 85 TRP A O 1
ATOM 703 N N . ALA A 1 86 ? -4.814 -18.592 -5.521 1.00 89.12 86 ALA A N 1
ATOM 704 C CA . ALA A 1 86 ? -6.020 -18.806 -6.323 1.00 89.12 86 ALA A CA 1
ATOM 705 C C . ALA A 1 86 ? -6.366 -20.287 -6.601 1.00 89.12 86 ALA A C 1
ATOM 707 O O . ALA A 1 86 ? -7.291 -20.540 -7.372 1.00 89.12 86 ALA A O 1
ATOM 708 N N . ARG A 1 87 ? -5.612 -21.236 -6.034 1.00 71.06 87 ARG A N 1
ATOM 709 C CA . ARG A 1 87 ? -5.902 -22.673 -6.070 1.00 71.06 87 ARG A CA 1
ATOM 710 C C . ARG A 1 87 ? -6.779 -23.058 -4.888 1.00 71.06 87 ARG A C 1
ATOM 712 O O . ARG A 1 87 ? -7.683 -23.886 -5.112 1.00 71.06 87 ARG A O 1
#

Organism: NCBI:txid2527975

pLDDT: mean 91.28, std 8.59, range [48.03, 98.81]

Secondary structure (DSSP, 8-state):
---S-------S---THHHHHHH-TT--S---B---GGGGGSS--PBPHHHHHHHHHHHHT-SSHHHHHHHHHHHHHHHHHHHHHT-

Nearest PDB structures (foldseek):
  6m3g-assembly1_A  TM=7.659E-01  e=9.514E+00  Homo sapiens

Radius of gyration: 16.72 Å; Cα contacts (8 Å, |Δi|>4): 58; chains: 1; bounding box: 42×39×39 Å

Mean predicted aligned error: 4.86 Å

Solvent-accessible surface area (backbone atoms only — not comparable to full-atom values): 5494 Å² total; per-residue (Å²): 126,88,88,79,79,85,91,84,84,89,69,101,65,75,55,47,66,57,53,41,76,71,61,40,89,82,61,82,75,89,59,71,39,83,77,55,75,41,54,67,82,47,94,67,74,51,67,33,62,72,52,54,53,51,53,27,49,55,29,42,71,41,87,49,68,69,49,18,49,51,13,50,63,56,40,50,59,52,55,47,52,55,58,63,66,76,106

Sequence (87 aa):
MASTFTLFTMRGSRAATVLNELLGETFSGVVMCDRAKMYWQLGRLPWCWAHLKRDFQALIDSSDHQVKRLGHDLMRPTKRLFREWAR

InterPro domains:
  IPR004291 Transposase IS66, central domain [PF03050] (4-67)